Protein AF-A0A4W5PE45-F1 (afdb_monomer_lite)

Radius of gyration: 12.3 Å; chains: 1; bounding box: 28×35×26 Å

pLDDT: mean 85.64, std 5.85, range [64.25, 93.5]

InterPro domains:
  IPR011989 Armadillo-like helical [G3DSA:1.25.10.10] (1-98)
  IPR016024 Armadillo-type fold [SSF48371] (2-84)
  IPR021133 HEAT, type 2 [PS50077] (42-80)
  IPR048491 XMAP215/Dis1/CLASP, TOG domain [PF21041] (2-75)

Foldseek 3Di:
DVVVVLVVQLVDPDLCSVLVSLVVLLVCCVPPNCVVPPVLSVLVSLLVQCPDPDPSSVVSSLSSLLSVCVRPPCVSLVSSVVNPRPPVSNVVSVVSND

Sequence (98 aa):
YVWERLLPGFKHKNFRSREGVCLVLCSTLNTYGAQPLSLSKIVPYLCTLTGDQNPQVREAATASLVDVYRHIGERVRADLGKRGLPATRLQTIYGRFD

Structure (mmCIF, N/CA/C/O backbone):
data_AF-A0A4W5PE45-F1
#
_entry.id   AF-A0A4W5PE45-F1
#
loop_
_atom_site.group_PDB
_atom_site.id
_atom_site.type_symbol
_atom_site.label_atom_id
_atom_site.label_alt_id
_atom_site.label_comp_id
_atom_site.label_asym_id
_atom_site.label_entity_id
_atom_site.label_seq_id
_atom_site.pdbx_PDB_ins_code
_atom_site.Cartn_x
_atom_site.Cartn_y
_atom_site.Cartn_z
_atom_site.occupancy
_atom_site.B_iso_or_equiv
_atom_site.auth_seq_id
_atom_site.auth_comp_id
_atom_site.auth_asym_id
_atom_site.auth_atom_id
_atom_site.pdbx_PDB_model_num
ATOM 1 N N . TYR A 1 1 ? 0.154 -18.810 2.996 1.00 64.88 1 TYR A N 1
ATOM 2 C CA . TYR A 1 1 ? 1.221 -19.475 2.218 1.00 64.88 1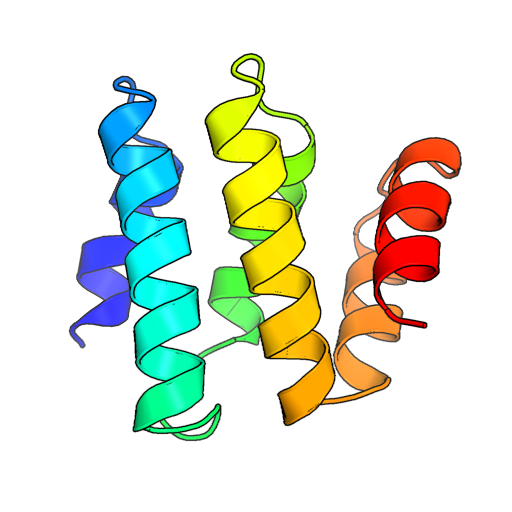 TYR A CA 1
ATOM 3 C C . TYR A 1 1 ? 1.689 -18.712 0.977 1.00 64.88 1 TYR A C 1
ATOM 5 O O . TYR A 1 1 ? 2.865 -18.379 0.943 1.00 64.88 1 TYR A O 1
ATOM 13 N N . VAL A 1 2 ? 0.854 -18.403 -0.031 1.00 81.06 2 VAL A N 1
ATOM 14 C CA . VAL A 1 2 ? 1.347 -17.735 -1.267 1.00 81.06 2 VAL A CA 1
ATOM 15 C C . VAL A 1 2 ? 1.852 -16.313 -1.001 1.00 81.06 2 VAL A C 1
ATOM 17 O O . VAL A 1 2 ? 2.983 -15.985 -1.345 1.00 81.06 2 VAL A O 1
ATOM 20 N N . TRP A 1 3 ? 1.061 -15.493 -0.305 1.00 82.50 3 TRP A N 1
ATOM 21 C CA . TRP A 1 3 ? 1.427 -14.102 -0.018 1.00 82.50 3 TRP A CA 1
ATOM 22 C C . TRP A 1 3 ? 2.691 -13.950 0.819 1.00 82.50 3 TRP A C 1
ATOM 24 O O . TRP A 1 3 ? 3.468 -13.039 0.572 1.00 82.50 3 TRP A O 1
ATOM 34 N N . GLU A 1 4 ? 2.957 -14.874 1.742 1.00 82.38 4 GLU A N 1
ATOM 35 C CA . GLU A 1 4 ? 4.185 -14.856 2.548 1.00 82.38 4 GLU A CA 1
ATOM 36 C C . GLU A 1 4 ? 5.442 -15.053 1.697 1.00 82.38 4 GLU A C 1
ATOM 38 O O . GLU A 1 4 ? 6.475 -14.458 1.991 1.00 82.38 4 GLU A O 1
ATOM 43 N N . ARG A 1 5 ? 5.338 -15.807 0.594 1.00 84.88 5 ARG A N 1
ATOM 44 C CA . ARG A 1 5 ? 6.418 -15.953 -0.392 1.00 84.88 5 ARG A CA 1
ATOM 45 C C . ARG A 1 5 ? 6.549 -14.741 -1.316 1.00 84.88 5 ARG A C 1
ATOM 47 O O . ARG A 1 5 ? 7.621 -14.531 -1.869 1.00 84.88 5 ARG A O 1
ATOM 54 N N . LEU A 1 6 ? 5.488 -13.945 -1.469 1.00 85.75 6 LEU A N 1
ATOM 55 C CA . LEU A 1 6 ? 5.489 -12.711 -2.263 1.00 85.75 6 LEU A CA 1
ATOM 56 C C . LEU A 1 6 ? 5.970 -11.485 -1.469 1.00 85.75 6 LEU A C 1
ATOM 58 O O . LEU A 1 6 ? 6.429 -10.522 -2.080 1.00 85.75 6 LEU A O 1
ATOM 62 N N . LEU A 1 7 ? 5.943 -11.522 -0.127 1.00 84.88 7 LEU A N 1
ATOM 63 C CA . LEU A 1 7 ? 6.403 -10.416 0.730 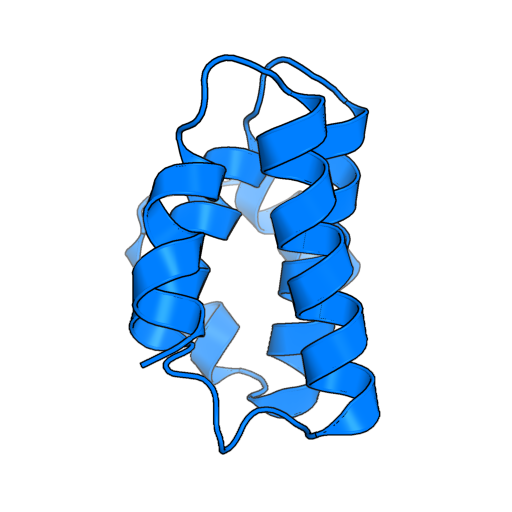1.00 84.88 7 LEU A CA 1
ATOM 64 C C . LEU A 1 7 ? 7.827 -9.911 0.412 1.00 84.88 7 LEU A C 1
ATOM 66 O O . LEU A 1 7 ? 8.014 -8.693 0.367 1.00 84.88 7 LEU A O 1
ATOM 70 N N . PRO A 1 8 ? 8.832 -10.774 0.146 1.00 87.56 8 PRO A N 1
ATOM 71 C CA . PRO A 1 8 ? 10.167 -10.317 -0.246 1.00 87.56 8 PRO A CA 1
ATOM 72 C C . PRO A 1 8 ? 10.169 -9.489 -1.539 1.00 87.56 8 PRO A C 1
ATOM 74 O O . PRO A 1 8 ? 11.041 -8.640 -1.726 1.00 87.56 8 PRO A O 1
ATOM 77 N N . GLY A 1 9 ? 9.176 -9.686 -2.413 1.00 88.12 9 GLY A N 1
ATOM 78 C CA . GLY A 1 9 ? 9.030 -8.952 -3.666 1.00 88.12 9 GLY A CA 1
ATOM 79 C C . GLY A 1 9 ? 8.804 -7.451 -3.468 1.00 88.12 9 GLY A C 1
ATOM 80 O O . GLY A 1 9 ? 9.315 -6.663 -4.261 1.00 88.12 9 GLY A O 1
ATOM 81 N N . PHE A 1 10 ? 8.176 -7.032 -2.362 1.00 87.38 10 PHE A N 1
ATOM 82 C CA . PHE A 1 10 ? 8.031 -5.612 -2.012 1.00 87.38 10 PHE A CA 1
ATOM 83 C C . PHE A 1 10 ? 9.369 -4.923 -1.693 1.00 87.38 10 PHE A C 1
ATOM 85 O O . PHE A 1 10 ? 9.458 -3.703 -1.762 1.00 87.38 10 PHE A O 1
ATOM 92 N N . LYS A 1 11 ? 10.423 -5.675 -1.352 1.00 88.44 11 LYS A N 1
ATOM 93 C CA . LYS A 1 11 ? 11.770 -5.145 -1.061 1.00 88.44 11 LYS A CA 1
ATOM 94 C C . LYS A 1 11 ? 12.784 -5.454 -2.164 1.00 88.44 11 LYS A C 1
ATOM 96 O O . LYS A 1 11 ? 13.981 -5.246 -1.987 1.00 88.44 11 LYS A O 1
ATOM 101 N N . HIS A 1 12 ? 12.329 -5.971 -3.301 1.00 91.88 12 HIS A N 1
ATOM 102 C CA . HIS A 1 12 ? 13.221 -6.387 -4.370 1.00 91.88 12 HIS A CA 1
ATOM 103 C C . HIS A 1 12 ? 13.893 -5.180 -5.046 1.00 91.88 12 HIS A C 1
ATOM 105 O O . HIS A 1 1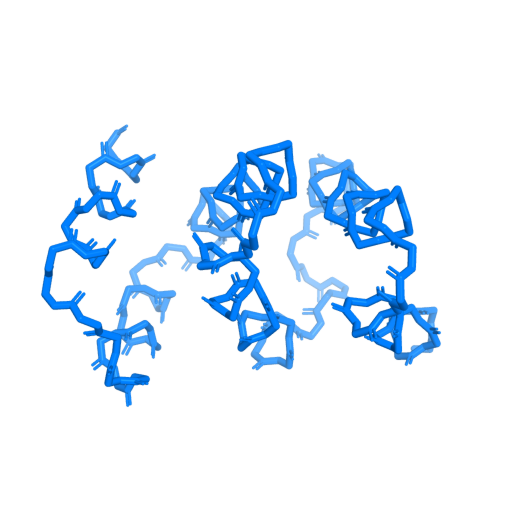2 ? 13.270 -4.135 -5.239 1.00 91.88 12 HIS A O 1
ATOM 111 N N . LYS A 1 13 ? 15.161 -5.326 -5.459 1.00 89.56 13 LYS A N 1
ATOM 112 C CA . LYS A 1 13 ? 15.931 -4.247 -6.111 1.00 89.56 13 LYS A CA 1
ATOM 113 C C . LYS A 1 13 ? 15.285 -3.749 -7.409 1.00 89.56 13 LYS A C 1
ATOM 115 O O . LYS A 1 13 ? 15.328 -2.562 -7.714 1.00 89.56 13 LYS A O 1
ATOM 120 N N . ASN A 1 14 ? 14.648 -4.654 -8.154 1.00 90.88 14 ASN A N 1
ATOM 121 C CA . ASN A 1 14 ? 13.948 -4.323 -9.391 1.00 90.88 14 ASN A CA 1
ATOM 122 C C . ASN A 1 14 ? 12.582 -3.698 -9.079 1.00 90.88 14 ASN A C 1
ATOM 124 O O . ASN A 1 14 ? 11.739 -4.347 -8.457 1.00 90.88 14 ASN A O 1
ATOM 128 N N . PHE A 1 15 ? 12.359 -2.469 -9.549 1.00 90.75 15 PHE A N 1
ATOM 129 C CA . PHE A 1 15 ? 11.099 -1.750 -9.352 1.00 90.75 15 PHE A CA 1
ATOM 130 C C . PHE A 1 15 ? 9.903 -2.498 -9.955 1.00 90.75 15 PHE A C 1
ATOM 132 O O . PHE A 1 15 ? 8.850 -2.524 -9.330 1.00 90.75 15 PHE A O 1
ATOM 139 N N . ARG A 1 16 ? 10.082 -3.198 -11.088 1.00 90.94 16 ARG A N 1
ATOM 140 C CA . ARG A 1 16 ? 9.017 -3.996 -11.725 1.00 90.94 16 ARG A CA 1
ATOM 141 C C . ARG A 1 16 ? 8.527 -5.129 -10.832 1.00 90.94 16 ARG A C 1
ATOM 143 O O . ARG A 1 16 ? 7.360 -5.489 -10.873 1.00 90.94 16 ARG A O 1
ATOM 150 N N . SER A 1 17 ? 9.411 -5.696 -10.011 1.00 92.75 17 SER A N 1
ATOM 151 C CA . SER A 1 17 ? 9.012 -6.710 -9.033 1.00 92.75 17 SER A CA 1
ATOM 152 C C . SER A 1 17 ? 8.168 -6.091 -7.920 1.00 92.75 17 SER A C 1
ATOM 154 O O . SER A 1 17 ? 7.156 -6.669 -7.546 1.00 92.75 17 SER A O 1
ATOM 156 N N . ARG A 1 18 ? 8.548 -4.904 -7.422 1.00 92.75 18 ARG A N 1
ATOM 157 C CA . ARG A 1 18 ? 7.786 -4.196 -6.378 1.00 92.75 18 ARG A CA 1
ATOM 158 C C . ARG A 1 18 ? 6.408 -3.773 -6.890 1.00 92.75 18 ARG A C 1
ATOM 160 O O . ARG A 1 18 ? 5.407 -4.046 -6.239 1.00 92.75 18 ARG A O 1
ATOM 167 N N . GLU A 1 19 ? 6.367 -3.180 -8.081 1.00 93.50 19 GLU A N 1
ATOM 168 C CA . GLU A 1 19 ? 5.142 -2.815 -8.801 1.00 93.50 19 GLU A CA 1
ATOM 169 C C . GLU A 1 19 ? 4.261 -4.042 -9.065 1.00 93.50 19 GLU A C 1
ATOM 171 O O . GLU A 1 19 ? 3.087 -4.046 -8.706 1.00 93.50 19 GLU A O 1
ATOM 176 N N . GLY A 1 20 ? 4.832 -5.112 -9.626 1.00 92.62 20 GLY A N 1
ATOM 177 C CA . GLY A 1 20 ? 4.095 -6.326 -9.966 1.00 92.62 20 GLY A CA 1
ATOM 178 C C . GLY A 1 20 ? 3.418 -6.969 -8.758 1.00 92.62 20 GLY A C 1
ATOM 179 O O . GLY A 1 20 ? 2.272 -7.397 -8.859 1.00 92.62 20 GLY A O 1
ATOM 180 N N . VAL A 1 21 ? 4.072 -6.982 -7.591 1.00 92.56 21 VAL A N 1
ATOM 181 C CA . VAL A 1 21 ? 3.451 -7.505 -6.363 1.00 92.56 21 VAL A CA 1
ATOM 182 C C . VAL A 1 21 ? 2.283 -6.623 -5.900 1.00 92.56 21 VAL A C 1
ATOM 184 O O . VAL A 1 21 ? 1.263 -7.168 -5.480 1.00 92.56 21 VAL A O 1
ATOM 187 N N . CYS A 1 22 ? 2.372 -5.293 -6.027 1.00 92.25 22 CYS A N 1
ATOM 188 C CA . CYS A 1 22 ? 1.238 -4.395 -5.769 1.00 92.25 22 CYS A CA 1
ATOM 189 C C . CYS A 1 22 ? 0.070 -4.657 -6.740 1.00 92.25 22 CYS A C 1
ATOM 191 O O . CYS A 1 22 ? -1.072 -4.800 -6.315 1.00 92.25 22 CYS A O 1
ATOM 193 N N . LEU A 1 23 ? 0.339 -4.807 -8.039 1.00 91.88 23 LEU A N 1
ATOM 194 C CA . LEU A 1 23 ? -0.707 -5.078 -9.037 1.00 91.88 23 LEU A CA 1
ATOM 195 C C . LEU A 1 23 ? -1.401 -6.428 -8.812 1.00 91.88 23 LEU A C 1
ATOM 197 O O . LEU A 1 23 ? -2.628 -6.538 -8.909 1.00 91.88 23 LEU A O 1
ATOM 201 N N . VAL A 1 24 ? -0.626 -7.456 -8.459 1.00 91.81 24 VAL A N 1
ATOM 202 C CA . VAL A 1 24 ? -1.164 -8.765 -8.069 1.00 91.81 24 VAL A CA 1
ATOM 203 C C . VAL A 1 24 ? -2.015 -8.640 -6.807 1.00 91.81 24 VAL A C 1
ATOM 205 O O . VAL A 1 24 ? -3.040 -9.312 -6.706 1.00 91.81 24 VAL A O 1
ATOM 208 N N . LEU A 1 25 ? -1.648 -7.763 -5.866 1.00 90.38 25 LEU A N 1
ATOM 209 C CA . LEU A 1 25 ? -2.425 -7.528 -4.649 1.00 90.38 25 LEU A CA 1
ATOM 210 C C . LEU A 1 25 ? -3.780 -6.898 -4.961 1.00 90.38 25 LEU A C 1
ATOM 212 O O . LEU A 1 25 ? -4.789 -7.440 -4.515 1.00 90.38 25 LEU A O 1
ATOM 216 N N . CYS A 1 26 ? -3.810 -5.829 -5.761 1.00 89.62 26 CYS A N 1
ATOM 217 C CA . CYS A 1 26 ? -5.047 -5.216 -6.259 1.00 89.62 26 CYS A CA 1
ATOM 218 C C . CYS A 1 26 ? -5.955 -6.256 -6.924 1.00 89.62 26 CYS A C 1
ATOM 220 O O . CYS A 1 26 ? -7.119 -6.406 -6.560 1.00 89.62 26 CYS A O 1
ATOM 222 N N . SER A 1 27 ? -5.401 -7.029 -7.861 1.00 90.06 27 SER A N 1
ATOM 223 C CA . SER A 1 27 ? -6.161 -8.040 -8.604 1.00 90.06 27 SER A CA 1
ATOM 224 C C . SER A 1 27 ? -6.702 -9.138 -7.686 1.00 90.06 27 SER A C 1
ATOM 226 O O . SER A 1 27 ? -7.843 -9.576 -7.832 1.00 90.06 27 SER A O 1
ATOM 228 N N . THR A 1 28 ? -5.902 -9.561 -6.703 1.00 89.69 28 THR A N 1
ATOM 229 C CA . THR A 1 28 ? -6.303 -10.574 -5.721 1.00 89.69 28 THR A CA 1
ATOM 230 C C . THR A 1 28 ? -7.406 -10.051 -4.808 1.00 89.69 28 THR A C 1
ATOM 232 O O . THR A 1 28 ? -8.366 -10.773 -4.565 1.00 89.69 28 THR A O 1
ATOM 235 N N . LEU A 1 29 ? -7.302 -8.805 -4.338 1.00 88.38 29 LEU A N 1
ATOM 236 C CA . LEU A 1 29 ? -8.345 -8.152 -3.546 1.00 88.38 29 LEU A CA 1
ATOM 237 C C . LEU A 1 29 ? -9.651 -8.048 -4.329 1.00 88.38 29 LEU A C 1
ATOM 239 O O . LEU A 1 29 ? -10.689 -8.421 -3.808 1.00 88.38 29 LEU A O 1
ATOM 243 N N . ASN A 1 30 ? -9.598 -7.617 -5.588 1.00 87.12 30 ASN A N 1
ATOM 244 C CA . ASN A 1 30 ? -10.793 -7.474 -6.417 1.00 87.12 30 ASN A CA 1
ATOM 245 C C . ASN A 1 30 ? -11.459 -8.831 -6.731 1.00 87.12 30 ASN A C 1
ATOM 247 O O . ASN A 1 30 ? -12.678 -8.941 -6.765 1.00 87.12 30 ASN A O 1
ATOM 251 N N . THR A 1 31 ? -10.663 -9.889 -6.917 1.00 88.25 31 THR A N 1
ATOM 252 C CA . THR A 1 31 ? -11.188 -11.217 -7.291 1.00 88.25 31 THR A CA 1
ATOM 253 C C . THR A 1 31 ? -11.647 -12.041 -6.085 1.00 88.25 31 THR A C 1
ATOM 255 O O . THR A 1 31 ? -12.668 -12.719 -6.151 1.00 88.25 31 THR A O 1
ATOM 258 N N . TYR A 1 32 ? -10.883 -12.022 -4.989 1.00 85.06 32 TYR A N 1
ATOM 259 C CA . TYR A 1 32 ? -11.067 -12.918 -3.837 1.00 85.06 32 TYR A CA 1
ATOM 260 C C . TYR A 1 32 ? -11.424 -12.186 -2.536 1.00 85.06 32 TYR A C 1
ATOM 262 O O . TYR A 1 32 ? -11.690 -12.827 -1.518 1.00 85.06 32 TYR A O 1
ATOM 270 N N . GLY A 1 33 ? -11.404 -10.854 -2.533 1.00 83.50 33 GLY A N 1
ATOM 271 C CA . GLY A 1 33 ? -11.616 -10.039 -1.344 1.00 83.50 33 GLY A CA 1
ATOM 272 C C . GLY A 1 33 ? -10.431 -10.027 -0.372 1.00 83.50 33 GLY A C 1
ATOM 273 O O . GLY A 1 33 ? -9.349 -10.569 -0.611 1.00 83.50 33 GLY A O 1
ATOM 274 N N . ALA A 1 34 ? -10.650 -9.388 0.778 1.00 80.56 34 ALA A N 1
ATOM 275 C CA . ALA A 1 34 ? -9.650 -9.215 1.833 1.00 80.56 34 ALA A CA 1
ATOM 276 C C . ALA A 1 34 ? -9.491 -10.415 2.781 1.00 80.56 34 ALA A C 1
ATOM 278 O O . ALA A 1 34 ? -8.460 -10.521 3.444 1.00 80.56 34 ALA A O 1
ATOM 279 N N . GLN A 1 35 ? -10.479 -11.314 2.868 1.00 72.88 35 GLN A N 1
ATOM 280 C CA . GLN A 1 35 ? -10.475 -12.423 3.834 1.00 72.88 35 GLN A CA 1
ATOM 281 C C . GLN A 1 35 ? -9.258 -13.366 3.757 1.00 72.88 35 GLN A C 1
ATOM 283 O O . GLN A 1 35 ? -8.717 -13.696 4.813 1.00 72.88 35 GLN A O 1
ATOM 288 N N . PRO A 1 36 ? -8.774 -13.797 2.574 1.00 71.50 36 PRO A N 1
ATOM 289 C CA . PRO A 1 36 ? -7.620 -14.698 2.501 1.00 71.50 36 PRO A CA 1
ATOM 290 C C . PRO A 1 36 ? -6.274 -13.985 2.723 1.00 71.50 36 PRO A C 1
ATOM 292 O O . PRO A 1 36 ? -5.221 -14.629 2.733 1.00 71.50 36 PRO A O 1
ATOM 295 N N . LEU A 1 37 ? -6.276 -12.658 2.879 1.00 7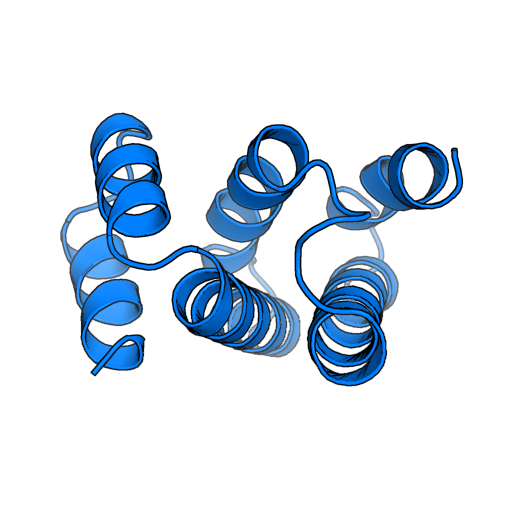7.81 37 LEU A N 1
ATOM 296 C CA . LEU A 1 37 ? -5.075 -11.836 2.927 1.00 77.81 37 LEU A CA 1
ATOM 297 C C . LEU A 1 37 ? -4.767 -11.403 4.359 1.00 77.81 37 LEU A C 1
ATOM 299 O O . LEU A 1 37 ? -5.573 -10.781 5.045 1.00 77.81 37 LEU A O 1
ATOM 303 N N . SER A 1 38 ? -3.535 -11.647 4.807 1.00 80.38 38 SER A N 1
ATOM 304 C CA . SER A 1 38 ? -3.032 -11.075 6.061 1.00 80.38 38 SER A CA 1
ATOM 305 C C . SER A 1 38 ? -2.666 -9.599 5.868 1.00 80.38 38 SER A C 1
ATOM 307 O O . SER A 1 38 ? -1.490 -9.233 5.869 1.00 80.38 38 SER A O 1
ATOM 309 N N . LEU A 1 39 ? -3.670 -8.740 5.690 1.00 78.50 39 LEU A N 1
ATOM 310 C CA . LEU A 1 39 ? -3.484 -7.332 5.320 1.00 78.50 39 LEU A CA 1
ATOM 311 C C . LEU A 1 39 ? -2.673 -6.548 6.356 1.00 78.50 39 LEU A C 1
ATOM 313 O O . LEU A 1 39 ? -1.841 -5.732 5.974 1.00 78.50 39 LEU A O 1
ATOM 317 N N . SER A 1 40 ? -2.771 -6.887 7.643 1.00 79.56 40 SER A N 1
ATOM 318 C CA . SER A 1 40 ? -1.919 -6.314 8.699 1.00 79.56 40 SER A CA 1
ATOM 319 C C . SER A 1 40 ? -0.414 -6.511 8.460 1.00 79.56 40 SER A C 1
ATOM 321 O O . SER A 1 40 ? 0.389 -5.685 8.896 1.00 79.56 40 SER A O 1
ATOM 323 N N . LYS A 1 41 ? -0.014 -7.584 7.758 1.00 83.12 41 LYS A N 1
ATOM 324 C CA . LYS A 1 41 ? 1.382 -7.826 7.357 1.00 83.12 41 LYS A CA 1
ATOM 325 C C . LYS A 1 41 ? 1.750 -7.089 6.068 1.00 83.12 41 LYS A C 1
ATOM 327 O O . LYS A 1 41 ? 2.916 -6.764 5.901 1.00 83.12 41 LYS A O 1
ATOM 332 N N . ILE A 1 42 ? 0.796 -6.843 5.168 1.00 86.31 42 ILE A N 1
ATOM 333 C CA . ILE A 1 42 ? 1.036 -6.281 3.826 1.00 86.31 42 ILE A CA 1
ATOM 334 C C . ILE A 1 42 ? 1.014 -4.748 3.836 1.00 86.31 42 ILE A C 1
ATOM 336 O O . ILE A 1 42 ? 1.899 -4.126 3.254 1.00 86.31 42 ILE A O 1
ATOM 340 N N . VAL A 1 43 ? 0.055 -4.143 4.547 1.00 86.19 43 VAL A N 1
ATOM 341 C CA . VAL A 1 43 ? -0.080 -2.687 4.722 1.00 86.19 43 VAL A CA 1
ATOM 342 C C . VAL A 1 43 ? 1.260 -2.005 5.032 1.00 86.19 43 VAL A C 1
ATOM 344 O O . VAL A 1 43 ? 1.589 -1.069 4.310 1.00 86.19 43 VAL A O 1
ATOM 347 N N . PRO A 1 44 ? 2.098 -2.472 5.987 1.00 87.00 44 PRO A N 1
ATOM 348 C CA . PRO A 1 44 ? 3.413 -1.871 6.224 1.00 87.00 44 PRO A CA 1
ATOM 349 C C . PRO A 1 44 ? 4.292 -1.743 4.978 1.00 87.00 44 PRO A C 1
ATOM 351 O O . PRO A 1 44 ? 4.954 -0.723 4.803 1.00 87.00 44 PRO A O 1
ATOM 354 N N . TYR A 1 45 ? 4.306 -2.766 4.120 1.00 89.19 45 TYR A N 1
ATOM 355 C CA . TYR A 1 45 ? 5.104 -2.744 2.898 1.00 89.19 45 TYR A CA 1
ATOM 356 C C . TYR A 1 45 ? 4.549 -1.725 1.908 1.00 89.19 45 TYR A C 1
ATOM 358 O O . TYR A 1 45 ? 5.318 -0.939 1.361 1.00 89.19 45 TYR A O 1
ATOM 366 N N . LEU A 1 46 ? 3.224 -1.669 1.740 1.00 89.12 46 LEU A N 1
ATOM 367 C CA . LEU A 1 46 ? 2.584 -0.658 0.895 1.00 89.12 46 LEU A CA 1
ATOM 368 C C . LEU A 1 46 ? 2.884 0.758 1.398 1.00 89.12 46 LEU A C 1
ATOM 370 O O . LEU A 1 46 ? 3.253 1.624 0.610 1.00 89.12 46 LEU A O 1
ATOM 374 N N . CYS A 1 47 ? 2.829 0.984 2.714 1.00 87.50 47 CYS A N 1
ATOM 375 C CA . CYS A 1 47 ? 3.212 2.255 3.325 1.00 87.50 47 CYS A CA 1
ATOM 376 C C . CYS A 1 47 ? 4.640 2.654 2.960 1.00 87.50 47 CYS A C 1
ATOM 378 O O . CYS A 1 47 ? 4.888 3.814 2.642 1.00 87.50 47 CYS A O 1
ATOM 380 N N . THR A 1 48 ? 5.590 1.722 2.988 1.00 88.50 48 THR A N 1
ATOM 381 C CA . THR A 1 48 ? 6.959 2.002 2.547 1.00 88.50 48 THR A CA 1
ATOM 382 C C . THR A 1 48 ? 7.006 2.331 1.052 1.00 88.50 48 THR A C 1
ATOM 384 O O . THR A 1 48 ? 7.636 3.316 0.672 1.00 88.50 48 THR A O 1
ATOM 387 N N . LEU A 1 49 ? 6.285 1.581 0.214 1.00 90.06 49 LEU A N 1
ATOM 388 C CA . LEU A 1 49 ? 6.280 1.757 -1.241 1.00 90.06 49 LEU A CA 1
ATOM 389 C C . LEU A 1 49 ? 5.583 3.024 -1.740 1.00 90.06 49 LEU A C 1
ATOM 391 O O . LEU A 1 49 ? 5.942 3.533 -2.797 1.00 90.06 49 LEU A O 1
ATOM 395 N N . THR A 1 50 ? 4.663 3.610 -0.972 1.00 88.06 50 THR A N 1
ATOM 396 C CA . THR A 1 50 ? 4.125 4.948 -1.301 1.00 88.06 50 THR A CA 1
ATOM 397 C C . THR A 1 50 ? 5.212 6.028 -1.353 1.00 88.06 50 THR A C 1
ATOM 399 O O . THR A 1 50 ? 5.018 7.062 -1.984 1.00 88.06 50 THR A O 1
ATOM 402 N N . GLY A 1 51 ? 6.362 5.797 -0.708 1.00 87.50 51 GLY A N 1
ATOM 403 C CA . GLY A 1 51 ? 7.540 6.664 -0.754 1.00 87.50 51 GLY A CA 1
ATOM 404 C C . GLY A 1 51 ? 8.664 6.151 -1.659 1.00 87.50 51 GLY A C 1
ATOM 405 O O . GLY A 1 51 ? 9.794 6.606 -1.508 1.00 87.50 51 GLY A O 1
ATOM 406 N N . ASP A 1 52 ? 8.399 5.188 -2.546 1.00 91.06 52 ASP A N 1
ATOM 407 C CA . ASP A 1 52 ? 9.416 4.619 -3.436 1.00 91.06 52 ASP A CA 1
ATOM 408 C C . ASP A 1 52 ? 10.008 5.677 -4.385 1.00 91.06 52 ASP A C 1
ATOM 410 O O . ASP A 1 52 ? 9.329 6.621 -4.796 1.00 91.06 52 ASP A O 1
ATOM 414 N N . GLN A 1 53 ? 11.274 5.516 -4.776 1.00 89.94 53 GLN A N 1
ATOM 415 C CA . GLN A 1 53 ? 11.927 6.410 -5.738 1.00 89.94 53 GLN A CA 1
ATOM 416 C C . GLN A 1 53 ? 11.247 6.360 -7.114 1.00 89.94 53 GLN A C 1
ATOM 418 O O . GLN A 1 53 ? 11.167 7.378 -7.805 1.00 89.94 53 GLN A O 1
ATOM 423 N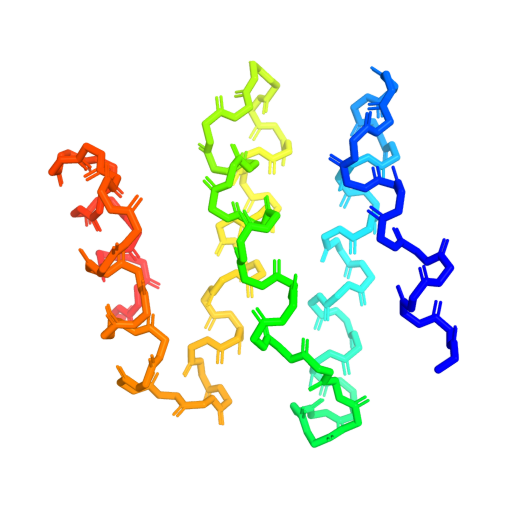 N . ASN A 1 54 ? 10.703 5.203 -7.500 1.00 91.75 54 ASN A N 1
ATOM 424 C CA . ASN A 1 54 ? 10.040 5.026 -8.781 1.00 91.75 54 ASN A CA 1
ATOM 425 C C . ASN A 1 54 ? 8.548 5.434 -8.710 1.00 91.75 54 ASN A C 1
ATOM 427 O O . ASN A 1 54 ? 7.812 4.902 -7.875 1.00 91.75 54 ASN A O 1
ATOM 431 N N . PRO A 1 55 ? 8.071 6.336 -9.592 1.00 90.50 55 PRO A N 1
ATOM 432 C CA . PRO A 1 55 ? 6.680 6.797 -9.599 1.00 90.50 55 PRO A CA 1
ATOM 433 C C . PRO A 1 55 ? 5.655 5.685 -9.818 1.00 90.50 55 PRO A C 1
ATOM 435 O O . PRO A 1 55 ? 4.618 5.700 -9.161 1.00 90.50 55 PRO A O 1
ATOM 438 N N . GLN A 1 56 ? 5.953 4.701 -10.666 1.00 91.00 56 GLN A N 1
ATOM 439 C CA . GLN A 1 56 ? 5.023 3.611 -10.963 1.00 91.00 56 GLN A CA 1
ATOM 440 C C . GLN A 1 56 ? 4.770 2.738 -9.731 1.00 91.00 56 GLN A C 1
ATOM 442 O O . GLN A 1 56 ? 3.637 2.376 -9.427 1.00 91.00 56 GLN A O 1
ATOM 447 N N . VAL A 1 57 ? 5.826 2.454 -8.961 1.00 93.12 57 VAL A N 1
ATOM 448 C CA . VAL A 1 57 ? 5.708 1.691 -7.710 1.00 93.12 57 VAL A CA 1
ATOM 449 C C . VAL A 1 57 ? 4.882 2.465 -6.681 1.00 93.12 57 VAL A C 1
ATOM 451 O O . VAL A 1 57 ? 4.043 1.865 -6.006 1.00 93.12 57 VAL A O 1
ATOM 454 N N . ARG A 1 58 ? 5.073 3.791 -6.582 1.00 91.94 58 ARG A N 1
ATOM 455 C CA . ARG A 1 58 ? 4.269 4.644 -5.690 1.00 91.94 58 ARG A CA 1
ATOM 456 C C . ARG A 1 58 ? 2.791 4.608 -6.058 1.00 91.94 58 ARG A C 1
ATOM 458 O O . ARG A 1 58 ? 1.946 4.495 -5.170 1.00 91.94 58 ARG A O 1
ATOM 465 N N . GLU A 1 59 ? 2.483 4.704 -7.346 1.00 91.12 59 GLU A N 1
ATOM 466 C CA . GLU A 1 59 ? 1.112 4.686 -7.847 1.00 91.12 59 GLU A CA 1
ATOM 467 C C . GLU A 1 59 ? 0.449 3.326 -7.609 1.00 91.12 59 GLU A C 1
ATOM 469 O O . GLU A 1 59 ? -0.620 3.273 -7.001 1.00 91.12 59 GLU A O 1
ATOM 474 N N . ALA A 1 60 ? 1.128 2.227 -7.948 1.00 92.38 60 ALA A N 1
ATOM 475 C CA . ALA A 1 60 ? 0.632 0.875 -7.703 1.00 92.38 60 ALA A CA 1
ATOM 476 C C . ALA A 1 60 ? 0.407 0.598 -6.205 1.00 92.38 60 ALA A C 1
ATOM 478 O O . ALA A 1 60 ? -0.609 0.019 -5.824 1.00 92.38 60 ALA A O 1
ATOM 479 N N . ALA A 1 61 ? 1.321 1.045 -5.335 1.00 91.94 61 ALA A N 1
ATOM 480 C CA . ALA A 1 61 ? 1.173 0.905 -3.886 1.00 91.94 61 ALA A CA 1
ATOM 481 C C . ALA A 1 61 ? 0.015 1.744 -3.329 1.00 91.94 61 ALA A C 1
ATOM 483 O O . ALA A 1 61 ? -0.700 1.292 -2.433 1.00 91.94 61 ALA A O 1
ATOM 484 N N . THR A 1 62 ? -0.186 2.950 -3.866 1.00 90.56 62 THR A N 1
ATOM 485 C CA . THR A 1 62 ? -1.314 3.808 -3.493 1.00 90.56 62 THR A CA 1
ATOM 486 C C . THR A 1 62 ? -2.629 3.164 -3.919 1.00 90.56 62 THR A C 1
ATOM 488 O O . THR A 1 62 ? -3.509 3.012 -3.081 1.00 90.56 62 THR A O 1
ATOM 491 N N . ALA A 1 63 ? -2.740 2.693 -5.165 1.00 90.88 63 ALA A N 1
ATOM 492 C CA . ALA A 1 63 ? -3.916 1.970 -5.653 1.00 90.88 63 ALA A CA 1
ATOM 493 C C . ALA A 1 63 ? -4.226 0.735 -4.790 1.00 90.88 63 ALA A C 1
ATOM 495 O O . ALA A 1 63 ? -5.353 0.569 -4.329 1.00 90.88 63 ALA A O 1
ATOM 496 N N . SER A 1 64 ? -3.200 -0.057 -4.457 1.00 90.94 64 SER A N 1
ATOM 497 C CA . SER A 1 64 ? -3.328 -1.194 -3.538 1.00 90.94 64 SER A CA 1
ATOM 498 C C . SER A 1 64 ? -3.865 -0.789 -2.169 1.00 90.94 64 SER A C 1
ATOM 500 O O . SER A 1 64 ? -4.727 -1.474 -1.629 1.00 90.94 64 SER A O 1
ATOM 502 N N . LEU A 1 65 ? -3.383 0.315 -1.588 1.00 89.31 65 LEU A N 1
ATOM 503 C CA . LEU A 1 65 ? -3.889 0.808 -0.304 1.00 89.31 65 LEU A CA 1
ATOM 504 C C . LEU A 1 65 ? -5.357 1.227 -0.380 1.00 89.31 65 LEU A C 1
ATOM 506 O O . LEU A 1 65 ? -6.094 0.958 0.565 1.00 89.31 65 LEU A O 1
ATOM 510 N N . VAL A 1 66 ? -5.780 1.854 -1.479 1.00 89.19 66 VAL A N 1
ATOM 511 C CA . VAL A 1 66 ? -7.183 2.238 -1.688 1.00 89.19 66 VAL A CA 1
ATOM 512 C C . VAL A 1 66 ? -8.062 0.992 -1.784 1.00 89.19 66 VAL A C 1
ATOM 514 O O . VAL A 1 66 ? -9.095 0.924 -1.125 1.00 89.19 66 VAL A O 1
ATOM 517 N N . ASP A 1 67 ? -7.644 -0.033 -2.527 1.00 89.06 67 ASP A N 1
ATOM 518 C CA . ASP A 1 67 ? -8.405 -1.284 -2.618 1.00 89.06 67 ASP A CA 1
ATOM 519 C C . ASP A 1 67 ? -8.476 -2.009 -1.273 1.00 89.06 67 ASP A C 1
ATOM 521 O O . ASP A 1 67 ? -9.531 -2.514 -0.889 1.00 89.06 67 ASP A O 1
ATOM 525 N N . VAL A 1 68 ? -7.385 -2.012 -0.506 1.00 87.94 68 VAL A N 1
ATOM 526 C CA . VAL A 1 68 ? -7.388 -2.524 0.868 1.00 87.94 68 VAL A CA 1
ATOM 527 C C . VAL A 1 68 ? -8.361 -1.725 1.743 1.00 87.94 68 VAL A C 1
ATOM 529 O O . VAL A 1 68 ? -9.134 -2.321 2.494 1.00 87.94 68 VAL A O 1
ATOM 532 N N . TYR A 1 69 ? -8.372 -0.395 1.629 1.00 87.06 69 TYR A N 1
ATOM 533 C CA . TYR A 1 69 ? -9.313 0.465 2.345 1.00 87.06 69 TYR A CA 1
ATOM 534 C C . TYR A 1 69 ? -10.769 0.171 1.962 1.00 87.06 69 TYR A C 1
ATOM 536 O O . TYR A 1 69 ? -11.600 0.047 2.853 1.00 87.06 69 TYR A O 1
ATOM 544 N N . ARG A 1 70 ? -11.085 -0.066 0.684 1.00 86.38 70 ARG A N 1
ATOM 545 C CA . ARG A 1 70 ? -12.443 -0.457 0.254 1.00 86.38 70 ARG A CA 1
ATOM 546 C C . ARG A 1 70 ? -12.937 -1.748 0.904 1.00 86.38 70 ARG A C 1
ATOM 548 O O . ARG A 1 70 ? -14.133 -1.897 1.125 1.00 86.38 70 ARG A O 1
ATOM 555 N N . HIS A 1 71 ? -12.031 -2.671 1.223 1.00 84.38 71 HIS A N 1
ATOM 556 C CA . HIS A 1 71 ? -12.399 -3.960 1.807 1.00 84.38 71 HIS A CA 1
ATOM 557 C C . HIS A 1 71 ? -12.398 -3.985 3.343 1.00 84.38 71 HIS A C 1
ATOM 559 O O . HIS A 1 71 ? -13.192 -4.717 3.928 1.00 84.38 71 HIS A O 1
ATOM 565 N N . ILE A 1 72 ? -11.499 -3.251 4.014 1.00 81.19 72 ILE A N 1
ATOM 566 C CA . ILE A 1 72 ? -11.395 -3.250 5.491 1.00 81.19 72 ILE A CA 1
ATOM 567 C C . ILE A 1 72 ? -11.996 -1.974 6.124 1.00 81.19 72 ILE A C 1
ATOM 569 O O . ILE A 1 72 ? -12.373 -1.975 7.296 1.00 81.19 72 ILE A O 1
ATOM 573 N N . GLY A 1 73 ? -12.063 -0.869 5.383 1.00 82.44 73 GLY A N 1
ATOM 574 C CA . GLY A 1 73 ? -12.523 0.438 5.852 1.00 82.44 73 GLY A CA 1
ATOM 575 C C . GLY A 1 73 ? -11.543 1.145 6.797 1.00 82.44 73 GLY A C 1
ATOM 576 O O . GLY A 1 73 ? -10.319 0.996 6.713 1.00 82.44 73 GLY A O 1
ATOM 577 N N . GLU A 1 74 ? -12.100 1.896 7.749 1.00 81.69 74 GLU A N 1
ATOM 578 C CA . GLU A 1 74 ? -11.396 2.790 8.689 1.00 81.69 74 GLU A CA 1
ATOM 579 C C . GLU A 1 74 ? -10.278 2.128 9.512 1.00 81.69 74 GLU A C 1
ATOM 581 O O . GLU A 1 74 ? -9.339 2.788 9.966 1.00 81.69 74 GLU A O 1
ATOM 586 N N . ARG A 1 75 ? -10.292 0.798 9.654 1.00 80.62 75 ARG A N 1
ATOM 587 C CA . ARG A 1 75 ? -9.207 0.068 10.324 1.00 80.62 75 ARG A CA 1
ATOM 588 C C . ARG A 1 75 ? -7.849 0.303 9.654 1.00 80.62 75 ARG A C 1
ATOM 590 O O . ARG A 1 75 ? -6.836 0.355 10.348 1.00 80.62 75 ARG A O 1
ATOM 597 N N . VAL A 1 76 ? -7.819 0.478 8.331 1.00 81.69 76 VAL A N 1
ATOM 598 C CA . VAL A 1 76 ? -6.591 0.782 7.571 1.00 81.69 76 VAL A CA 1
ATOM 599 C C . VAL A 1 76 ? -6.102 2.188 7.891 1.00 81.69 76 VAL A C 1
ATOM 601 O O . VAL A 1 76 ? -4.904 2.388 8.076 1.00 81.69 76 VAL A O 1
ATOM 604 N N . ARG A 1 77 ? -7.021 3.148 8.034 1.00 80.38 77 ARG A N 1
ATOM 605 C CA . ARG A 1 77 ? -6.718 4.535 8.401 1.00 80.38 77 ARG A CA 1
ATOM 606 C C . ARG A 1 77 ? -6.068 4.616 9.783 1.00 80.38 77 ARG A C 1
ATOM 608 O O . ARG A 1 77 ? -5.028 5.251 9.948 1.00 80.38 77 ARG A O 1
ATOM 615 N N . ALA A 1 78 ? -6.619 3.892 10.756 1.00 80.50 78 ALA A N 1
ATOM 616 C CA . ALA A 1 78 ? -6.042 3.793 12.093 1.00 80.50 78 ALA A CA 1
ATOM 617 C C . ALA A 1 78 ? -4.647 3.136 12.090 1.00 80.50 78 ALA A C 1
ATOM 619 O O . ALA A 1 78 ? -3.760 3.580 12.822 1.00 80.50 78 ALA A O 1
ATOM 620 N N . ASP A 1 79 ? -4.431 2.104 11.263 1.00 80.31 79 ASP A N 1
ATOM 621 C CA . ASP A 1 79 ? -3.117 1.460 11.125 1.00 80.31 79 ASP A CA 1
ATOM 622 C C . ASP A 1 79 ? -2.096 2.427 10.507 1.00 80.31 79 ASP A C 1
ATOM 624 O O . ASP A 1 79 ? -0.989 2.561 11.022 1.00 80.31 79 ASP A O 1
ATOM 628 N N . LEU A 1 80 ? -2.484 3.170 9.463 1.00 79.75 80 LEU A N 1
ATOM 629 C CA . LEU A 1 80 ? -1.646 4.177 8.804 1.00 79.75 80 LEU A CA 1
ATOM 630 C C . LEU A 1 80 ? -1.237 5.314 9.745 1.00 79.75 80 LEU A C 1
ATOM 632 O O . LEU A 1 80 ? -0.060 5.676 9.782 1.00 79.75 80 LEU A O 1
ATOM 636 N N . GLY A 1 81 ? -2.174 5.836 10.542 1.00 76.69 81 GLY A N 1
ATOM 637 C CA . GLY A 1 81 ? -1.894 6.893 11.518 1.00 76.69 81 GLY A CA 1
ATOM 638 C C . GLY A 1 81 ? -0.869 6.476 12.578 1.00 76.69 81 GLY A C 1
ATOM 639 O O . GLY A 1 81 ? -0.017 7.272 12.964 1.00 76.69 81 GLY A O 1
ATOM 640 N N . LYS A 1 82 ? -0.875 5.203 12.991 1.00 78.88 82 LYS A N 1
ATOM 641 C CA . LYS A 1 82 ? 0.093 4.657 13.959 1.00 78.88 82 LYS A CA 1
ATOM 642 C C . LYS A 1 82 ? 1.485 4.408 13.371 1.00 78.88 82 LYS A C 1
ATOM 644 O O . LYS A 1 82 ? 2.425 4.173 14.124 1.00 78.88 82 LYS A O 1
ATOM 649 N N . ARG A 1 83 ? 1.644 4.444 12.044 1.00 77.00 83 ARG A N 1
ATOM 650 C CA . ARG A 1 83 ? 2.907 4.101 11.359 1.00 77.00 83 ARG A CA 1
ATOM 651 C C . ARG A 1 83 ? 3.904 5.256 11.280 1.00 77.00 83 ARG A C 1
ATOM 653 O O . ARG A 1 83 ? 4.989 5.054 10.745 1.00 77.00 83 ARG A O 1
ATOM 660 N N . GLY A 1 84 ? 3.552 6.445 11.776 1.00 71.69 84 GLY A N 1
ATOM 661 C CA . GLY A 1 84 ? 4.456 7.601 11.790 1.00 71.69 84 GLY A CA 1
ATOM 662 C C . GLY A 1 84 ? 4.826 8.107 10.393 1.00 71.69 84 GLY A C 1
ATOM 663 O O . GLY A 1 84 ? 5.924 8.616 10.183 1.00 71.69 84 GLY A O 1
ATOM 664 N N . LEU A 1 85 ? 3.938 7.928 9.412 1.00 81.44 85 LEU A N 1
ATOM 665 C CA . LEU A 1 85 ? 4.140 8.470 8.072 1.00 81.44 85 LEU A CA 1
ATOM 666 C C . LEU A 1 85 ? 4.095 10.012 8.105 1.00 81.44 85 LEU A C 1
ATOM 668 O O . LEU A 1 85 ? 3.324 10.574 8.883 1.00 81.44 85 LEU A O 1
ATOM 672 N N . PRO A 1 86 ? 4.867 10.712 7.249 1.00 83.88 86 PRO A N 1
ATOM 673 C CA . PRO A 1 86 ? 4.804 12.168 7.160 1.00 83.88 86 PRO A CA 1
ATOM 674 C C . PRO A 1 86 ? 3.375 12.653 6.895 1.00 83.88 86 PRO A C 1
ATOM 676 O O . PRO A 1 86 ? 2.678 12.076 6.056 1.00 83.88 86 PRO A O 1
ATOM 679 N N . ALA A 1 87 ? 2.958 13.731 7.563 1.00 82.25 87 ALA A N 1
ATOM 680 C CA . ALA A 1 87 ? 1.590 14.250 7.481 1.00 82.25 87 ALA A CA 1
ATOM 681 C C . ALA A 1 87 ? 1.143 14.529 6.035 1.00 82.25 87 ALA A C 1
ATOM 683 O O . ALA A 1 87 ? 0.035 14.166 5.654 1.00 82.25 87 ALA A O 1
ATOM 684 N N . THR A 1 88 ? 2.026 15.082 5.202 1.00 84.19 88 THR A N 1
ATOM 685 C CA . THR A 1 88 ? 1.780 15.316 3.770 1.00 84.19 88 THR A CA 1
ATOM 686 C C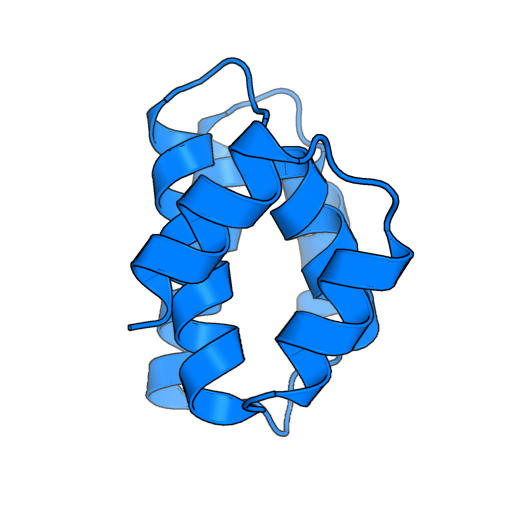 . THR A 1 88 ? 1.468 14.030 3.010 1.00 84.19 88 THR A C 1
ATOM 688 O O . THR A 1 88 ? 0.493 13.975 2.269 1.00 84.19 88 THR A O 1
ATOM 691 N N . ARG A 1 89 ? 2.241 12.962 3.237 1.00 82.44 89 ARG A N 1
ATOM 692 C CA . ARG A 1 89 ? 1.994 11.654 2.613 1.00 82.44 89 ARG A CA 1
ATOM 693 C C . ARG A 1 89 ? 0.698 11.019 3.097 1.00 82.44 89 ARG A C 1
ATOM 695 O O . ARG A 1 89 ? -0.030 10.454 2.288 1.00 82.44 89 ARG A O 1
ATOM 702 N N . LEU A 1 90 ? 0.414 11.105 4.397 1.00 83.69 90 LEU A N 1
ATOM 703 C CA . LEU A 1 90 ? -0.852 10.623 4.949 1.00 83.69 90 LEU A CA 1
ATOM 704 C C . LEU A 1 90 ? -2.034 11.351 4.322 1.00 83.69 90 LEU A C 1
ATOM 706 O O . LEU A 1 90 ? -2.985 10.692 3.922 1.00 83.69 90 LEU A O 1
ATOM 710 N N . GLN A 1 91 ? -1.956 12.674 4.170 1.00 84.88 91 GLN A N 1
ATOM 711 C CA . GLN A 1 91 ? -3.011 13.435 3.508 1.00 84.88 91 GLN A CA 1
ATOM 712 C C . GLN A 1 91 ? -3.180 13.047 2.039 1.00 84.88 91 GLN A C 1
ATOM 714 O O . GLN A 1 91 ? -4.312 12.875 1.603 1.00 84.88 91 GLN A O 1
ATOM 719 N N . THR A 1 92 ? -2.095 12.826 1.287 1.00 85.38 92 THR A N 1
ATOM 720 C CA . THR A 1 92 ? -2.200 12.324 -0.094 1.00 85.38 92 THR A CA 1
ATOM 721 C C . THR A 1 92 ? -2.890 10.961 -0.158 1.00 85.38 92 THR A C 1
ATOM 723 O O . THR A 1 92 ? -3.726 10.748 -1.029 1.00 85.38 92 THR A O 1
ATOM 726 N N . ILE A 1 93 ? -2.560 10.039 0.752 1.00 84.62 93 ILE A N 1
ATOM 727 C CA . ILE A 1 93 ? -3.177 8.706 0.795 1.00 84.62 93 ILE A CA 1
ATOM 728 C C . ILE A 1 93 ? -4.650 8.809 1.211 1.00 84.62 93 ILE A C 1
ATOM 730 O O . ILE A 1 93 ? -5.504 8.212 0.568 1.00 84.62 93 ILE A O 1
ATOM 734 N N . TYR A 1 94 ? -4.966 9.596 2.241 1.00 84.50 94 TYR A N 1
ATOM 735 C CA . TYR A 1 94 ? -6.343 9.794 2.698 1.00 84.50 94 TYR A CA 1
ATOM 736 C C . TYR A 1 94 ? -7.207 10.497 1.653 1.00 84.50 94 TYR A C 1
ATOM 738 O O . TYR A 1 94 ? -8.359 10.121 1.494 1.00 84.50 94 TYR A O 1
ATOM 746 N N . GLY A 1 95 ? -6.653 11.437 0.887 1.00 84.44 95 GLY A N 1
ATOM 747 C CA . GLY A 1 95 ? -7.353 12.049 -0.244 1.00 84.44 95 GLY A CA 1
ATOM 748 C C . GLY A 1 95 ? -7.612 11.089 -1.411 1.00 84.44 95 GLY A C 1
ATOM 749 O O . GLY A 1 95 ? -8.363 11.427 -2.312 1.00 84.44 95 GLY A O 1
ATOM 750 N N . ARG A 1 96 ? -6.996 9.899 -1.420 1.00 84.50 96 ARG A N 1
ATOM 751 C CA . ARG A 1 96 ? -7.286 8.820 -2.383 1.00 84.50 96 ARG A CA 1
ATOM 752 C C . ARG A 1 96 ? -8.294 7.800 -1.844 1.00 84.50 96 ARG A C 1
ATOM 754 O O . ARG A 1 96 ? -8.688 6.911 -2.592 1.00 84.50 96 ARG A O 1
ATOM 761 N N . PHE A 1 97 ? -8.630 7.874 -0.555 1.00 81.19 97 PHE A N 1
ATOM 762 C CA . PHE A 1 97 ? -9.626 7.013 0.089 1.00 81.19 97 PHE A CA 1
ATOM 763 C C . PHE A 1 97 ? -11.054 7.557 -0.021 1.00 81.19 97 PHE A C 1
ATOM 765 O O . PHE A 1 97 ? -11.979 6.812 0.302 1.00 81.19 97 PHE A O 1
ATOM 772 N N . ASP A 1 98 ? -11.200 8.815 -0.444 1.00 64.25 98 ASP A N 1
ATOM 773 C CA . ASP A 1 98 ? -12.472 9.469 -0.775 1.00 64.25 98 ASP A CA 1
ATOM 774 C C . ASP A 1 98 ? -13.012 8.994 -2.137 1.00 64.25 98 ASP A C 1
ATOM 776 O O . ASP A 1 98 ? -12.191 8.834 -3.077 1.00 64.25 98 ASP A O 1
#

Secondary structure (DSSP, 8-state):
-HHHHHGGGGG-SSHHHHHHHHHHHHHHHHHH-STTS-HHHHHHHHHHHTT-SSHHHHHHHHHHHHHHHHHHTHHHHHHHHHTT--HHHHHHHHTT--

Organism: NCBI:txid62062